Protein AF-A0A9N9GU08-F1 (afdb_monomer)

Sequence (146 aa):
MCSNSYRIAKLVQQEVKVKKIYRVLEYDRESNPWIENFIHLSMELEKQSKDPREKVYHKLMREIFNTKTFYEVSKQDGLTSQADYYKNKIEDCIFEFLSHMGGDKKEWLTRRVVRTLRQVITSQKVLDLLDIAENKGLESPGQLII

Radius of gyration: 17.11 Å; Cα contacts (8 Å, |Δi|>4): 99; chains: 1; bounding box: 51×41×38 Å

pLDDT: mean 73.29, std 13.34, range [33.62, 90.44]

Structure (mmCIF, N/CA/C/O backbone):
data_AF-A0A9N9GU08-F1
#
_entry.id   AF-A0A9N9GU08-F1
#
loop_
_atom_site.group_PDB
_atom_site.id
_atom_site.type_symbol
_atom_site.label_atom_id
_atom_site.label_alt_id
_atom_site.label_comp_id
_atom_site.label_asym_id
_atom_site.label_entity_id
_atom_site.label_seq_id
_atom_site.pdbx_PDB_ins_code
_atom_site.Cartn_x
_atom_site.Cartn_y
_atom_site.Cartn_z
_atom_site.occupancy
_atom_site.B_iso_or_equiv
_atom_site.auth_seq_id
_atom_site.auth_comp_id
_atom_site.auth_asym_id
_atom_site.auth_atom_id
_atom_site.pdbx_PDB_model_num
ATOM 1 N N . MET A 1 1 ? 19.358 -8.012 4.896 1.00 41.50 1 MET A N 1
ATOM 2 C CA . MET A 1 1 ? 19.031 -8.658 3.592 1.00 41.50 1 MET A CA 1
ATOM 3 C C . MET A 1 1 ? 17.654 -8.141 3.255 1.00 41.50 1 MET A C 1
ATOM 5 O O . MET A 1 1 ? 16.867 -8.071 4.189 1.00 41.50 1 MET A O 1
ATOM 9 N N . CYS A 1 2 ? 17.357 -7.722 2.017 1.00 44.94 2 CYS A N 1
ATOM 10 C CA . CYS A 1 2 ? 16.044 -7.148 1.694 1.00 44.94 2 CYS A CA 1
ATOM 11 C C . CYS A 1 2 ? 14.898 -8.006 2.263 1.00 44.94 2 CYS A C 1
ATOM 13 O O . CYS A 1 2 ? 14.939 -9.235 2.219 1.00 44.94 2 CYS A O 1
ATOM 15 N N . SER A 1 3 ? 13.844 -7.378 2.783 1.00 49.47 3 SER A N 1
ATOM 16 C CA . SER A 1 3 ? 12.712 -8.093 3.401 1.00 49.47 3 SER A CA 1
ATOM 17 C C . SER A 1 3 ? 12.101 -9.180 2.498 1.00 49.47 3 SER A C 1
ATOM 19 O O . SER A 1 3 ? 11.695 -10.243 2.974 1.00 49.47 3 SER A O 1
ATOM 21 N N . ASN A 1 4 ? 12.116 -8.973 1.177 1.00 51.50 4 ASN A N 1
ATOM 22 C CA . ASN A 1 4 ? 11.668 -9.973 0.209 1.00 51.50 4 ASN A CA 1
ATOM 23 C C . ASN A 1 4 ? 12.627 -11.165 0.078 1.00 51.50 4 ASN A C 1
ATOM 25 O O . ASN A 1 4 ? 12.156 -12.296 -0.021 1.00 51.50 4 ASN A O 1
ATOM 29 N N . SER A 1 5 ? 13.946 -10.959 0.144 1.00 55.38 5 SER A N 1
ATOM 30 C CA . SER A 1 5 ? 14.908 -12.065 0.164 1.00 55.38 5 SER A CA 1
ATOM 31 C C . SER A 1 5 ? 14.850 -12.848 1.477 1.00 55.38 5 SER A C 1
ATOM 33 O O . SER A 1 5 ? 14.968 -14.068 1.437 1.00 55.38 5 SER A O 1
ATOM 35 N N . TYR A 1 6 ? 14.536 -12.211 2.614 1.00 56.41 6 TYR A N 1
ATOM 36 C CA . TYR A 1 6 ? 14.254 -12.930 3.868 1.00 56.41 6 TYR A CA 1
ATOM 37 C C . TYR A 1 6 ? 12.987 -13.796 3.775 1.00 56.41 6 TYR A C 1
ATOM 39 O O . TYR A 1 6 ? 12.989 -14.948 4.203 1.00 56.41 6 TYR A O 1
ATOM 47 N N . ARG A 1 7 ? 11.902 -13.282 3.178 1.00 61.44 7 ARG A N 1
ATOM 48 C CA . ARG A 1 7 ? 10.660 -14.057 2.990 1.00 61.44 7 ARG A CA 1
ATOM 49 C C . ARG A 1 7 ? 10.852 -15.228 2.031 1.00 61.44 7 ARG A C 1
ATOM 51 O O . ARG A 1 7 ? 10.359 -16.311 2.321 1.00 61.44 7 ARG A O 1
ATOM 58 N N . ILE A 1 8 ? 11.579 -15.033 0.932 1.00 68.44 8 ILE A N 1
ATOM 59 C CA . ILE A 1 8 ? 11.910 -16.121 0.003 1.00 68.44 8 ILE A CA 1
ATOM 60 C C . ILE A 1 8 ? 12.815 -17.144 0.691 1.00 68.44 8 ILE A C 1
ATOM 62 O O . ILE A 1 8 ? 12.512 -18.328 0.633 1.00 68.44 8 ILE A O 1
ATOM 66 N N . ALA A 1 9 ? 13.851 -16.707 1.412 1.00 66.31 9 ALA A N 1
ATOM 67 C CA . ALA A 1 9 ? 14.715 -17.608 2.174 1.00 66.31 9 ALA A CA 1
ATOM 68 C C . ALA A 1 9 ? 13.921 -18.426 3.205 1.00 66.31 9 ALA A C 1
ATOM 70 O O . ALA A 1 9 ? 14.113 -19.633 3.307 1.00 66.31 9 ALA A O 1
ATOM 71 N N . LYS A 1 10 ? 12.967 -17.801 3.907 1.00 69.94 10 LYS A N 1
ATOM 72 C CA . LYS A 1 10 ? 12.083 -18.484 4.859 1.00 69.94 10 LYS A CA 1
ATOM 73 C C . LYS A 1 10 ? 11.140 -19.483 4.179 1.00 69.94 10 LYS A C 1
ATOM 75 O O . LYS A 1 10 ? 10.951 -20.574 4.698 1.00 69.94 10 LYS A O 1
ATOM 80 N N . LEU A 1 11 ? 10.566 -19.139 3.025 1.00 72.81 11 LEU A N 1
ATOM 81 C CA . LEU A 1 11 ? 9.712 -20.050 2.248 1.00 72.81 11 LEU A CA 1
ATOM 82 C C . LEU A 1 11 ? 10.508 -21.244 1.702 1.00 72.81 11 LEU A C 1
ATOM 84 O O . LEU A 1 11 ? 10.025 -22.371 1.746 1.00 72.81 11 LEU A O 1
ATOM 88 N N . VAL A 1 12 ? 11.744 -21.010 1.255 1.00 71.12 12 VAL A N 1
ATOM 89 C CA . VAL A 1 12 ? 12.673 -22.065 0.822 1.00 71.12 12 VAL A CA 1
ATOM 90 C C . VAL A 1 12 ? 13.067 -22.967 1.998 1.00 71.12 12 VAL A C 1
ATOM 92 O O . VAL A 1 12 ? 13.058 -24.183 1.847 1.00 71.12 12 VAL A O 1
ATOM 95 N N . GLN A 1 13 ? 13.333 -22.404 3.183 1.00 75.44 13 GLN A N 1
ATOM 96 C CA . GLN A 1 13 ? 13.574 -23.175 4.415 1.00 75.44 13 GLN A CA 1
ATOM 97 C C . GLN A 1 13 ? 12.360 -24.002 4.863 1.00 75.44 13 GLN A C 1
ATOM 99 O O . GLN A 1 13 ? 12.527 -25.008 5.541 1.00 75.44 13 GLN A O 1
ATOM 104 N N . GLN A 1 14 ? 11.147 -23.588 4.493 1.00 78.69 14 GLN A N 1
ATOM 105 C CA . GLN A 1 14 ? 9.898 -24.312 4.752 1.00 78.69 14 GLN A CA 1
ATOM 106 C C . GLN A 1 14 ? 9.553 -25.327 3.645 1.00 78.69 14 GLN A C 1
ATOM 108 O O . GLN A 1 14 ? 8.410 -25.768 3.567 1.00 78.69 14 GLN A O 1
ATOM 113 N N . GLU A 1 15 ? 10.506 -25.654 2.764 1.00 76.56 15 GLU A N 1
ATOM 114 C CA . GLU A 1 15 ? 10.341 -26.570 1.622 1.00 76.56 15 GLU A CA 1
ATOM 115 C C . GLU A 1 15 ? 9.217 -26.177 0.643 1.00 76.56 15 GLU A C 1
ATOM 117 O O . GLU A 1 15 ? 8.753 -26.979 -0.174 1.00 76.56 15 GLU A O 1
ATOM 122 N N . VAL A 1 16 ? 8.783 -24.913 0.664 1.00 76.62 16 VAL A N 1
ATOM 123 C CA . VAL A 1 16 ? 7.773 -24.421 -0.273 1.00 76.62 16 VAL A CA 1
ATOM 124 C C . VAL A 1 16 ? 8.392 -24.365 -1.669 1.00 76.62 16 VAL A C 1
ATOM 126 O O . VAL A 1 16 ? 9.333 -23.610 -1.921 1.00 76.62 16 VAL A O 1
ATOM 129 N N . LYS A 1 17 ? 7.835 -25.131 -2.618 1.00 72.38 17 LYS A N 1
ATOM 130 C CA . LYS A 1 17 ? 8.235 -25.075 -4.034 1.00 72.38 17 LYS A CA 1
ATOM 131 C C . LYS A 1 17 ? 7.870 -23.721 -4.647 1.00 72.38 17 LYS A C 1
ATOM 133 O O . LYS A 1 17 ? 6.753 -23.506 -5.120 1.00 72.38 17 LYS A O 1
ATOM 138 N N . VAL A 1 18 ? 8.840 -22.814 -4.687 1.00 66.25 18 VAL A N 1
ATOM 139 C CA . VAL A 1 18 ? 8.722 -21.532 -5.388 1.00 66.25 18 VAL A CA 1
ATOM 140 C C . VAL A 1 18 ? 8.819 -21.778 -6.898 1.00 66.25 18 VAL A C 1
ATOM 142 O O . VAL A 1 18 ? 9.883 -22.110 -7.410 1.00 66.25 18 VAL A O 1
ATOM 145 N N . LYS A 1 19 ? 7.703 -21.631 -7.628 1.00 63.78 19 LYS A N 1
ATOM 146 C CA . LYS A 1 19 ? 7.651 -21.888 -9.084 1.00 63.78 19 LYS A CA 1
ATOM 147 C C . LYS A 1 19 ? 8.362 -20.830 -9.933 1.00 63.78 19 LYS A C 1
ATOM 149 O O . LYS A 1 19 ? 8.932 -21.179 -10.961 1.00 63.78 19 LYS A O 1
ATOM 154 N N . LYS A 1 20 ? 8.284 -19.546 -9.566 1.00 58.19 20 LYS A N 1
ATOM 155 C CA . LYS A 1 20 ? 8.897 -18.455 -10.339 1.00 58.19 20 LYS A CA 1
ATOM 156 C C . LYS A 1 20 ? 9.084 -17.205 -9.484 1.00 58.19 20 LYS A C 1
ATOM 158 O O . LYS A 1 20 ? 8.136 -16.739 -8.858 1.00 58.19 20 LYS A O 1
ATOM 163 N N . ILE A 1 21 ? 10.297 -16.658 -9.490 1.00 64.06 21 ILE A N 1
ATOM 164 C CA . ILE A 1 21 ? 10.617 -15.345 -8.920 1.00 64.06 21 ILE A CA 1
ATOM 165 C C . ILE A 1 21 ? 10.796 -14.397 -10.104 1.00 64.06 21 ILE A C 1
ATOM 167 O O . ILE A 1 21 ? 11.658 -14.625 -10.945 1.00 64.06 21 ILE A O 1
ATOM 171 N N . TYR A 1 22 ? 9.951 -13.372 -10.203 1.00 57.88 22 TYR A N 1
ATOM 172 C CA . TYR A 1 22 ? 9.949 -12.471 -11.361 1.00 57.88 22 TYR A CA 1
ATOM 173 C C . TYR A 1 22 ? 11.028 -11.389 -11.273 1.00 57.88 22 TYR A C 1
ATOM 175 O O . TYR A 1 22 ? 11.636 -11.059 -12.285 1.00 57.88 22 TYR A O 1
ATOM 183 N N . ARG A 1 23 ? 11.278 -10.837 -10.078 1.00 64.12 23 ARG A N 1
ATOM 184 C CA . ARG A 1 23 ? 12.344 -9.856 -9.843 1.00 64.12 23 ARG A CA 1
ATOM 185 C C . ARG A 1 23 ? 12.638 -9.754 -8.349 1.00 64.12 23 ARG A C 1
ATOM 187 O O . ARG A 1 23 ? 11.708 -9.658 -7.548 1.00 64.12 23 ARG A O 1
ATOM 194 N N . VAL A 1 24 ? 13.915 -9.764 -7.980 1.00 64.69 24 VAL A N 1
ATOM 195 C CA . VAL A 1 24 ? 14.376 -9.384 -6.639 1.00 64.69 24 VAL A CA 1
ATOM 196 C C . VAL A 1 24 ? 14.962 -7.989 -6.770 1.00 64.69 24 VAL A C 1
ATOM 198 O O . VAL A 1 24 ? 15.837 -7.774 -7.601 1.00 64.69 24 VAL A O 1
ATOM 201 N N . LEU A 1 25 ? 14.446 -7.038 -5.995 1.00 63.59 25 LEU A N 1
ATOM 202 C CA . LEU A 1 25 ? 15.106 -5.748 -5.853 1.00 63.59 25 LEU A CA 1
ATOM 203 C C . LEU A 1 25 ? 16.146 -5.857 -4.753 1.00 63.59 25 LEU A C 1
ATOM 205 O O . LEU A 1 25 ? 15.819 -6.145 -3.596 1.00 63.59 25 LEU A O 1
ATOM 209 N N . GLU A 1 26 ? 17.386 -5.604 -5.131 1.00 63.91 26 GLU A N 1
ATOM 210 C CA . GLU A 1 26 ? 18.445 -5.301 -4.191 1.00 63.91 26 GLU A CA 1
ATOM 211 C C . GLU A 1 26 ? 18.568 -3.787 -4.119 1.00 63.91 26 GLU A C 1
ATOM 213 O O . GLU A 1 26 ? 18.718 -3.109 -5.133 1.00 63.91 26 GLU A O 1
ATOM 218 N N . TYR A 1 27 ? 18.416 -3.257 -2.912 1.00 64.31 27 TYR A N 1
ATOM 219 C CA . TYR A 1 27 ? 18.809 -1.895 -2.609 1.00 64.31 27 TYR A CA 1
ATOM 220 C C . TYR A 1 27 ? 20.168 -1.963 -1.928 1.00 64.31 27 TYR A C 1
ATOM 222 O O . TYR A 1 27 ? 20.416 -2.850 -1.101 1.00 64.31 27 TYR A O 1
ATOM 230 N N . ASP A 1 28 ? 21.044 -1.029 -2.273 1.00 67.62 28 ASP A N 1
ATOM 231 C CA . ASP A 1 28 ? 22.297 -0.877 -1.556 1.00 67.62 28 ASP A CA 1
ATOM 232 C C . ASP A 1 28 ? 21.993 -0.436 -0.118 1.00 67.62 28 ASP A C 1
ATOM 234 O O . ASP A 1 28 ? 21.353 0.589 0.129 1.00 67.62 28 ASP A O 1
ATOM 238 N N . ARG A 1 29 ? 22.408 -1.264 0.840 1.00 64.69 29 ARG A N 1
ATOM 239 C CA . ARG A 1 29 ? 22.147 -1.038 2.263 1.00 64.69 29 ARG A CA 1
ATOM 240 C C . ARG A 1 29 ? 23.021 0.054 2.846 1.00 64.69 29 ARG A C 1
ATOM 242 O O . ARG A 1 29 ? 22.614 0.653 3.835 1.00 64.69 29 ARG A O 1
ATOM 249 N N . GLU A 1 30 ? 24.191 0.286 2.263 1.00 66.94 30 GLU A N 1
ATOM 250 C CA . GLU A 1 30 ? 25.110 1.314 2.740 1.00 66.94 30 GLU A CA 1
ATOM 251 C C . GLU A 1 30 ? 24.575 2.699 2.376 1.00 66.94 30 GLU A C 1
ATOM 253 O O . GLU A 1 30 ? 24.533 3.586 3.227 1.00 66.94 30 GLU A O 1
ATOM 258 N N . SER A 1 31 ? 24.051 2.860 1.157 1.00 66.62 31 SER A N 1
ATOM 259 C CA . SER A 1 31 ? 23.408 4.111 0.738 1.00 66.62 31 SER A CA 1
ATOM 260 C C . SER A 1 31 ? 21.954 4.260 1.196 1.00 66.62 31 SER A C 1
ATOM 262 O O . SER A 1 31 ? 21.475 5.387 1.325 1.00 66.62 31 SER A O 1
ATOM 264 N N . ASN A 1 32 ? 21.232 3.166 1.476 1.00 66.44 32 ASN A N 1
ATOM 265 C CA . ASN A 1 32 ? 19.813 3.211 1.858 1.00 66.44 32 ASN A CA 1
ATOM 266 C C . ASN A 1 32 ? 19.471 2.422 3.142 1.00 66.44 32 ASN A C 1
ATOM 268 O O . ASN A 1 32 ? 18.518 1.633 3.150 1.00 66.44 32 ASN A O 1
ATOM 272 N N . PRO A 1 33 ? 20.168 2.658 4.272 1.00 70.56 33 PRO A N 1
ATOM 273 C CA . PRO A 1 33 ? 19.920 1.935 5.526 1.00 70.56 33 PRO A CA 1
ATOM 274 C C . PRO A 1 33 ? 18.512 2.196 6.086 1.00 70.56 33 PRO A C 1
ATOM 276 O O . PRO A 1 33 ? 17.925 1.363 6.779 1.00 70.56 33 PRO A O 1
ATOM 279 N N . TRP A 1 34 ? 17.924 3.344 5.741 1.00 74.44 34 TRP A N 1
ATOM 280 C CA . TRP A 1 34 ? 16.579 3.730 6.153 1.00 74.44 34 TRP A CA 1
ATOM 281 C C . TRP A 1 34 ? 15.486 2.798 5.602 1.00 74.44 34 TRP A C 1
ATOM 283 O O . TRP A 1 34 ? 14.448 2.656 6.244 1.00 74.44 34 TRP A O 1
ATOM 293 N N . ILE A 1 35 ? 15.715 2.129 4.462 1.00 71.88 35 ILE A N 1
ATOM 294 C CA . ILE A 1 35 ? 14.755 1.190 3.858 1.00 71.88 35 ILE A CA 1
ATOM 295 C C . ILE A 1 35 ? 14.594 -0.047 4.744 1.00 71.88 35 ILE A C 1
ATOM 297 O O . ILE A 1 35 ? 13.475 -0.457 5.053 1.00 71.88 35 ILE A O 1
ATOM 301 N N . GLU A 1 36 ? 15.709 -0.632 5.189 1.00 74.25 36 GLU A N 1
ATOM 302 C CA . GLU A 1 36 ? 15.686 -1.802 6.075 1.00 74.25 36 GLU A CA 1
ATOM 303 C C . GLU A 1 36 ? 15.076 -1.436 7.435 1.00 74.25 36 GLU A C 1
ATOM 305 O O . GLU A 1 36 ? 14.216 -2.166 7.932 1.00 74.25 36 GLU A O 1
ATOM 310 N N . ASN A 1 37 ? 15.408 -0.251 7.962 1.00 78.56 37 ASN A N 1
ATOM 311 C CA . ASN A 1 37 ? 14.803 0.284 9.184 1.00 78.56 37 ASN A CA 1
ATOM 312 C C . ASN A 1 37 ? 13.290 0.487 9.045 1.00 78.56 37 ASN A C 1
ATOM 314 O O . ASN A 1 37 ? 12.540 0.090 9.934 1.00 78.56 37 ASN A O 1
ATOM 318 N N . PHE A 1 38 ? 12.820 1.055 7.931 1.00 77.62 38 PHE A N 1
ATOM 319 C CA . PHE A 1 38 ? 11.394 1.260 7.682 1.00 77.62 38 PHE A CA 1
ATOM 320 C C . PHE A 1 38 ? 10.635 -0.067 7.617 1.00 77.62 38 PHE A C 1
ATOM 322 O O . PHE A 1 38 ? 9.574 -0.205 8.233 1.00 77.62 38 PHE A O 1
ATOM 329 N N . ILE A 1 39 ? 11.173 -1.061 6.902 1.00 76.06 39 ILE A N 1
ATOM 330 C CA . ILE A 1 39 ? 10.517 -2.365 6.783 1.00 76.06 39 ILE A CA 1
ATOM 331 C C . ILE A 1 39 ? 10.496 -3.086 8.133 1.00 76.06 39 ILE A C 1
ATOM 333 O O . ILE A 1 39 ? 9.454 -3.624 8.514 1.00 76.06 39 ILE A O 1
ATOM 337 N N . HIS A 1 40 ? 11.613 -3.079 8.864 1.00 80.56 40 HIS A N 1
ATOM 338 C CA . HIS A 1 40 ? 11.692 -3.689 10.188 1.00 80.56 40 HIS A CA 1
ATOM 339 C C . HIS A 1 40 ? 10.716 -3.026 11.164 1.00 80.56 40 HIS A C 1
ATOM 341 O O . HIS A 1 40 ? 9.896 -3.715 11.768 1.00 80.56 40 HIS A O 1
ATOM 347 N N . LEU A 1 41 ? 10.724 -1.692 11.239 1.00 81.31 41 LEU A N 1
ATOM 348 C CA . LEU A 1 41 ? 9.813 -0.928 12.088 1.00 81.31 41 LEU A CA 1
ATOM 349 C C . LEU A 1 41 ? 8.350 -1.207 11.730 1.00 81.31 41 LEU A C 1
ATOM 351 O O . LEU A 1 41 ? 7.552 -1.486 12.614 1.00 81.31 41 LEU A O 1
ATOM 355 N N . SER A 1 42 ? 8.000 -1.216 10.441 1.00 77.88 42 SER A N 1
ATOM 356 C CA . SER A 1 42 ? 6.630 -1.511 9.994 1.00 77.88 42 SER A CA 1
ATOM 357 C C . SER A 1 42 ? 6.193 -2.937 10.349 1.00 77.88 42 SER A C 1
ATOM 359 O O . SER A 1 42 ? 5.031 -3.169 10.671 1.00 77.88 42 SER A O 1
ATOM 361 N N . MET A 1 43 ? 7.106 -3.915 10.300 1.00 82.56 43 MET A N 1
ATOM 362 C CA . MET A 1 43 ? 6.825 -5.288 10.735 1.00 82.56 43 MET A CA 1
ATOM 363 C C . MET A 1 43 ? 6.624 -5.388 12.249 1.00 82.56 43 MET A C 1
ATOM 365 O O . MET A 1 43 ? 5.733 -6.110 12.690 1.00 82.56 43 MET A O 1
ATOM 369 N N . GLU A 1 44 ? 7.437 -4.690 13.038 1.00 86.44 44 GLU A N 1
ATOM 370 C CA . GLU A 1 44 ? 7.299 -4.682 14.495 1.00 86.44 44 GLU A CA 1
ATOM 371 C C . GLU A 1 44 ? 6.026 -3.958 14.934 1.00 86.44 44 GLU A C 1
ATOM 373 O O . GLU A 1 44 ? 5.275 -4.499 15.742 1.00 86.44 44 GLU A O 1
ATOM 378 N N . LEU A 1 45 ? 5.706 -2.815 14.323 1.00 82.94 45 LEU A N 1
ATOM 379 C CA . LEU A 1 45 ? 4.450 -2.103 14.555 1.00 82.94 45 LEU A CA 1
ATOM 380 C C . LEU A 1 45 ? 3.227 -2.962 14.193 1.00 82.94 45 LEU A C 1
ATOM 382 O O . LEU A 1 45 ? 2.274 -3.025 14.966 1.00 82.94 45 LEU A O 1
ATOM 386 N N . GLU A 1 46 ? 3.263 -3.701 13.076 1.00 86.56 46 GLU A N 1
ATOM 387 C CA . GLU A 1 46 ? 2.193 -4.650 12.732 1.00 86.56 46 GLU A CA 1
ATOM 388 C C . GLU A 1 46 ? 2.033 -5.756 13.791 1.00 86.56 46 GLU A C 1
ATOM 390 O O . GLU A 1 46 ? 0.912 -6.117 14.150 1.00 86.56 46 GLU A O 1
ATOM 395 N N . LYS A 1 47 ? 3.137 -6.329 14.284 1.00 87.06 47 LYS A N 1
ATOM 396 C CA . LYS A 1 47 ? 3.088 -7.409 15.285 1.00 87.06 47 LYS A CA 1
ATOM 397 C C . LYS A 1 47 ? 2.602 -6.923 16.645 1.00 87.06 47 LYS A C 1
ATOM 399 O O . LYS A 1 47 ? 1.874 -7.652 17.315 1.00 87.06 47 LYS A O 1
ATOM 404 N N . GLN A 1 48 ? 3.062 -5.747 17.064 1.00 88.75 48 GLN A N 1
ATOM 405 C CA . GLN A 1 48 ? 2.792 -5.185 18.386 1.00 88.75 48 GLN A CA 1
ATOM 406 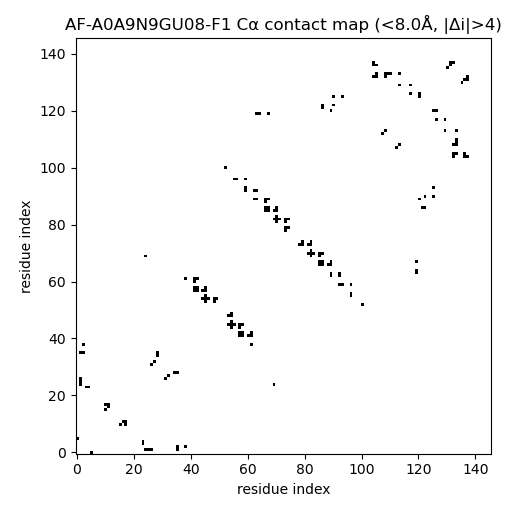C C . GLN A 1 48 ? 1.416 -4.529 18.466 1.00 88.75 48 GLN A C 1
ATOM 408 O O . GLN A 1 48 ? 0.885 -4.370 19.568 1.00 88.75 48 GLN A O 1
ATOM 413 N N . SER A 1 49 ? 0.826 -4.164 17.326 1.00 86.31 49 SER A N 1
ATOM 414 C CA . SER A 1 49 ? -0.484 -3.544 17.337 1.00 86.31 49 SER A CA 1
ATOM 415 C C . SER A 1 49 ? -1.569 -4.517 17.801 1.00 86.31 49 SER A C 1
ATOM 417 O O . SER A 1 49 ? -1.751 -5.618 17.2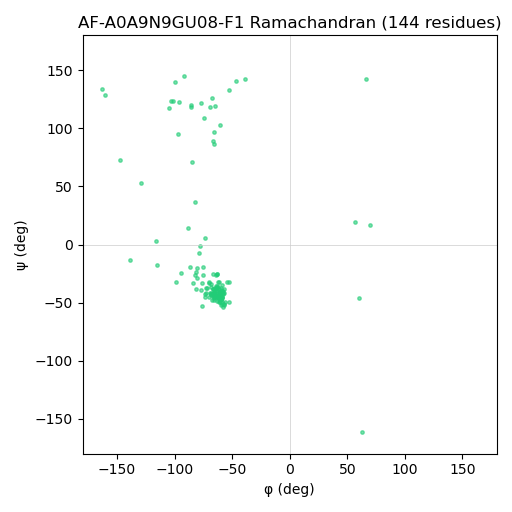70 1.00 86.31 49 SER A O 1
ATOM 419 N N . LYS A 1 50 ? -2.307 -4.067 18.818 1.00 88.62 50 LYS A N 1
ATOM 420 C CA . LYS A 1 50 ? -3.488 -4.743 19.360 1.00 88.62 50 LYS A CA 1
ATOM 421 C C . LYS A 1 50 ? -4.759 -4.364 18.606 1.00 88.62 50 LYS A C 1
ATOM 423 O O . LYS A 1 50 ? -5.741 -5.093 18.704 1.00 88.62 50 LYS A O 1
ATOM 428 N N . ASP A 1 51 ? -4.741 -3.248 17.876 1.00 83.50 51 ASP A N 1
ATOM 429 C CA . ASP A 1 51 ? -5.865 -2.805 17.061 1.00 83.50 51 ASP A CA 1
ATOM 430 C C . ASP A 1 51 ? -5.787 -3.478 15.677 1.00 83.50 51 ASP A C 1
ATOM 432 O O . ASP A 1 51 ? -4.831 -3.253 14.925 1.00 83.50 51 ASP A O 1
ATOM 436 N N . PRO A 1 52 ? -6.787 -4.294 15.293 1.00 81.62 52 PRO A N 1
ATOM 437 C CA . PRO A 1 52 ? -6.836 -4.907 13.970 1.00 81.62 52 PRO A CA 1
ATOM 438 C C . PRO A 1 52 ? -6.739 -3.898 12.815 1.00 81.62 52 PRO A C 1
ATOM 440 O O . PRO A 1 52 ? -6.158 -4.222 11.779 1.00 81.62 52 PRO A O 1
ATOM 443 N N . ARG A 1 53 ? -7.266 -2.679 12.982 1.00 78.88 53 ARG A N 1
ATOM 444 C CA . ARG A 1 53 ? -7.242 -1.614 11.965 1.00 78.88 53 ARG A CA 1
ATOM 445 C C . ARG A 1 53 ? -5.830 -1.074 11.775 1.00 78.88 53 ARG A C 1
ATOM 447 O O . ARG A 1 53 ? -5.354 -0.955 1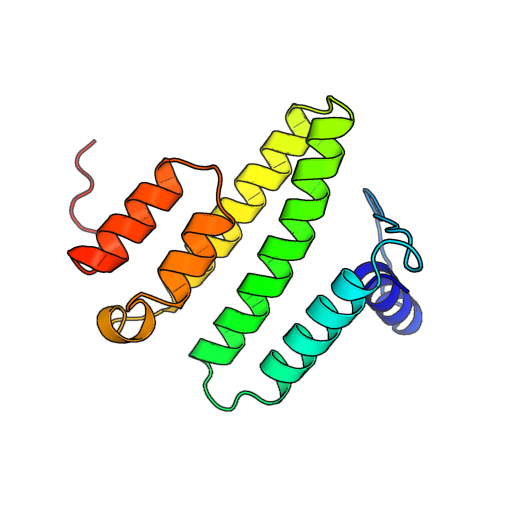0.647 1.00 78.88 53 ARG A O 1
ATOM 454 N N . GLU A 1 54 ? -5.124 -0.821 12.871 1.00 81.25 54 GLU A N 1
ATOM 455 C CA . GLU A 1 54 ? -3.739 -0.352 12.836 1.00 81.25 54 GLU A CA 1
ATOM 456 C C . GLU A 1 54 ? -2.805 -1.427 12.267 1.00 81.25 54 GLU A C 1
ATOM 458 O O . GLU A 1 54 ? -1.918 -1.138 11.465 1.00 81.25 54 GLU A O 1
ATOM 463 N N . LYS A 1 55 ? -3.052 -2.696 12.607 1.00 85.88 55 LYS A N 1
ATOM 464 C CA . LYS A 1 55 ? -2.335 -3.836 12.034 1.00 85.88 55 LYS A CA 1
ATOM 465 C C . LYS A 1 55 ? -2.495 -3.909 10.514 1.00 85.88 55 LYS A C 1
ATOM 467 O O . LYS A 1 55 ? -1.511 -4.057 9.787 1.00 85.88 55 LYS A O 1
ATOM 472 N N . VAL A 1 56 ? -3.727 -3.767 10.027 1.00 83.38 56 VAL A N 1
ATOM 473 C CA . VAL A 1 56 ? -4.040 -3.724 8.591 1.00 83.38 56 VAL A CA 1
ATOM 474 C C . VAL A 1 56 ? -3.401 -2.498 7.920 1.00 83.38 56 VAL A C 1
ATOM 476 O O . VAL A 1 56 ? -2.876 -2.620 6.814 1.00 83.38 56 VAL A O 1
ATOM 479 N N . TYR A 1 57 ? -3.327 -1.355 8.608 1.00 84.00 57 TYR A N 1
ATOM 480 C CA . TYR A 1 57 ? -2.617 -0.164 8.130 1.00 84.00 57 TYR A CA 1
ATOM 481 C C . TYR A 1 57 ? -1.097 -0.369 8.017 1.00 84.00 57 TYR A C 1
ATOM 483 O O . TYR A 1 57 ? -0.516 -0.072 6.973 1.00 84.00 57 TYR A O 1
ATOM 491 N N . HIS A 1 58 ? -0.434 -0.921 9.038 1.00 84.12 58 HIS A N 1
ATOM 492 C CA . HIS A 1 58 ? 1.013 -1.190 8.992 1.00 84.12 58 HIS A CA 1
ATOM 493 C C . HIS A 1 58 ? 1.366 -2.202 7.897 1.00 84.12 58 HIS A C 1
ATOM 495 O O . HIS A 1 58 ? 2.360 -2.03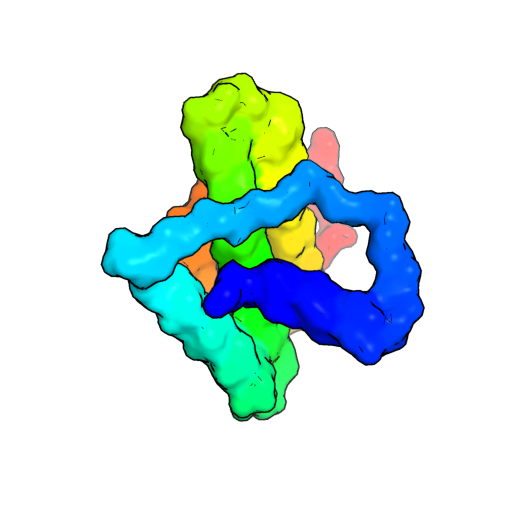7 7.180 1.00 84.12 58 HIS A O 1
ATOM 501 N N . LYS A 1 59 ? 0.505 -3.210 7.700 1.00 86.12 59 LYS A N 1
ATOM 502 C CA . LYS A 1 59 ? 0.608 -4.141 6.571 1.00 86.12 59 LYS A CA 1
ATOM 503 C C . LYS A 1 59 ? 0.495 -3.405 5.230 1.00 86.12 59 LYS A C 1
ATOM 505 O O . LYS A 1 59 ? 1.367 -3.596 4.380 1.00 86.12 59 LYS A O 1
ATOM 510 N N . LEU A 1 60 ? -0.521 -2.551 5.060 1.00 86.88 60 LEU A N 1
ATOM 511 C CA . LEU A 1 60 ? -0.724 -1.753 3.847 1.00 86.88 60 LEU A CA 1
ATOM 512 C C . LEU A 1 60 ? 0.498 -0.887 3.536 1.00 86.88 60 LEU A C 1
ATOM 514 O O . LEU A 1 60 ? 1.007 -0.922 2.418 1.00 86.88 60 LEU A O 1
ATOM 518 N N . MET A 1 61 ? 0.989 -0.126 4.515 1.00 84.56 61 MET A N 1
ATOM 519 C CA . MET A 1 61 ? 2.114 0.789 4.319 1.00 84.56 61 MET A CA 1
ATOM 520 C C . MET A 1 61 ? 3.361 0.057 3.830 1.00 84.56 61 MET A C 1
ATOM 522 O O . MET A 1 61 ? 4.034 0.535 2.916 1.00 84.56 61 MET A O 1
ATOM 526 N N . ARG A 1 62 ? 3.639 -1.136 4.366 1.00 85.38 62 ARG A N 1
ATOM 527 C CA . ARG A 1 62 ? 4.740 -1.977 3.888 1.00 85.38 62 ARG A CA 1
ATOM 528 C C . ARG A 1 62 ? 4.507 -2.486 2.462 1.00 85.38 62 ARG A C 1
ATOM 530 O O . ARG A 1 62 ? 5.447 -2.510 1.669 1.00 85.38 62 ARG A O 1
ATOM 537 N N . GLU A 1 63 ? 3.294 -2.927 2.132 1.00 86.75 63 GLU A N 1
ATOM 538 C CA . GLU A 1 63 ? 2.967 -3.430 0.790 1.00 86.75 63 GLU A CA 1
ATOM 539 C C . GLU A 1 63 ? 3.050 -2.333 -0.274 1.00 86.75 63 GLU A C 1
ATOM 541 O O . GLU A 1 63 ? 3.698 -2.539 -1.305 1.00 86.75 63 GLU A O 1
ATOM 546 N N . ILE A 1 64 ? 2.485 -1.154 0.002 1.00 86.62 64 ILE A N 1
ATOM 547 C CA . ILE A 1 64 ? 2.587 0.014 -0.877 1.00 86.62 64 ILE A CA 1
ATOM 548 C C . ILE A 1 64 ? 4.048 0.426 -1.028 1.00 86.62 64 ILE A C 1
ATOM 550 O O . ILE A 1 64 ? 4.496 0.632 -2.151 1.00 86.62 64 ILE A O 1
ATOM 554 N N . PHE A 1 65 ? 4.798 0.529 0.073 1.00 83.94 65 PHE A N 1
ATOM 555 C CA . PHE A 1 65 ? 6.200 0.936 0.029 1.00 83.94 65 PHE A CA 1
ATOM 556 C C . PHE A 1 65 ? 7.027 0.009 -0.867 1.00 83.94 65 PHE A C 1
ATOM 558 O O . PHE A 1 65 ? 7.666 0.478 -1.807 1.00 83.94 65 PHE A O 1
ATOM 565 N N . ASN A 1 66 ? 6.938 -1.306 -0.643 1.00 81.44 66 ASN A N 1
ATOM 566 C CA . ASN A 1 66 ? 7.648 -2.289 -1.458 1.00 81.44 66 ASN A CA 1
ATOM 567 C C . ASN A 1 66 ? 7.251 -2.174 -2.932 1.00 81.44 66 ASN A C 1
ATOM 569 O O . ASN A 1 66 ? 8.115 -2.107 -3.802 1.00 81.44 66 ASN A O 1
ATOM 573 N N . THR A 1 67 ? 5.948 -2.133 -3.215 1.00 85.81 67 THR A N 1
ATOM 574 C CA . THR A 1 67 ? 5.426 -2.072 -4.587 1.00 85.81 67 THR A CA 1
ATOM 575 C C . THR A 1 67 ? 5.828 -0.773 -5.286 1.00 85.81 67 THR A C 1
ATOM 577 O O . THR A 1 67 ? 6.194 -0.800 -6.459 1.00 85.81 67 THR A O 1
ATOM 580 N N . LYS A 1 68 ? 5.857 0.351 -4.560 1.00 85.38 68 LYS A N 1
ATOM 581 C CA . LYS A 1 68 ? 6.335 1.639 -5.066 1.00 85.38 68 LYS A CA 1
ATOM 582 C C . LYS A 1 68 ? 7.808 1.586 -5.445 1.00 85.38 68 LYS A C 1
ATOM 584 O O . LYS A 1 68 ? 8.160 2.115 -6.492 1.00 85.38 68 LYS A O 1
ATOM 589 N N . THR A 1 69 ? 8.657 0.907 -4.673 1.00 82.75 69 THR A N 1
ATOM 590 C CA . THR A 1 69 ? 10.059 0.707 -5.070 1.00 82.75 69 THR A CA 1
ATOM 591 C C . THR A 1 69 ? 10.155 -0.008 -6.422 1.00 82.75 69 THR A C 1
ATOM 593 O O . THR A 1 69 ? 10.919 0.417 -7.283 1.00 82.75 69 THR A O 1
ATOM 596 N N . PHE A 1 70 ? 9.337 -1.041 -6.658 1.00 83.81 70 PHE A N 1
ATOM 597 C CA . PHE A 1 70 ? 9.291 -1.713 -7.963 1.00 83.81 70 PHE A CA 1
ATOM 598 C C . PHE A 1 70 ? 8.745 -0.827 -9.082 1.00 83.81 70 PHE A C 1
ATOM 600 O O . PHE A 1 70 ? 9.266 -0.883 -10.197 1.00 83.81 70 PHE A O 1
ATOM 607 N N . TYR A 1 71 ? 7.733 -0.009 -8.800 1.00 87.38 71 TYR A N 1
ATOM 608 C CA . TYR A 1 71 ? 7.220 0.982 -9.743 1.00 87.38 71 TYR A CA 1
ATOM 609 C C . TYR A 1 71 ? 8.308 1.983 -10.158 1.00 87.38 71 TYR A C 1
ATOM 611 O O . TYR A 1 71 ? 8.544 2.148 -11.352 1.00 87.38 71 TYR A O 1
ATOM 619 N N . GLU A 1 72 ? 9.003 2.601 -9.197 1.00 85.25 72 GLU A N 1
ATOM 620 C CA . GLU A 1 72 ? 10.026 3.619 -9.476 1.00 85.25 72 GLU A CA 1
ATOM 621 C C . GLU A 1 72 ? 11.208 3.034 -10.254 1.00 85.25 72 GLU A C 1
ATOM 623 O O . GLU A 1 72 ? 11.626 3.621 -11.247 1.00 85.25 72 GLU A O 1
ATOM 628 N N . VAL A 1 73 ? 11.695 1.846 -9.878 1.00 84.94 73 VAL A N 1
ATOM 629 C CA . VAL A 1 73 ? 12.766 1.163 -10.626 1.00 84.94 73 VAL A CA 1
ATOM 630 C C . VAL A 1 73 ? 12.307 0.819 -12.043 1.00 84.94 73 VAL A C 1
ATOM 632 O O . VAL A 1 73 ? 13.011 1.096 -13.005 1.00 84.94 73 VAL A O 1
ATOM 635 N N . SER A 1 74 ? 11.093 0.285 -12.203 1.00 83.25 74 SER A N 1
ATOM 636 C CA . SER A 1 74 ? 10.559 -0.024 -13.538 1.00 83.25 74 SER A CA 1
ATOM 637 C C . SER A 1 74 ? 10.417 1.234 -14.396 1.00 83.25 74 SER A C 1
ATOM 639 O O . SER A 1 74 ? 10.670 1.190 -15.595 1.00 83.25 74 SER A O 1
ATOM 641 N N . LYS A 1 75 ? 10.046 2.366 -13.788 1.00 86.81 75 LYS A N 1
ATOM 642 C CA . LYS A 1 75 ? 9.965 3.662 -14.464 1.00 86.81 75 LYS A CA 1
ATOM 643 C C . LYS A 1 75 ? 11.348 4.193 -14.853 1.00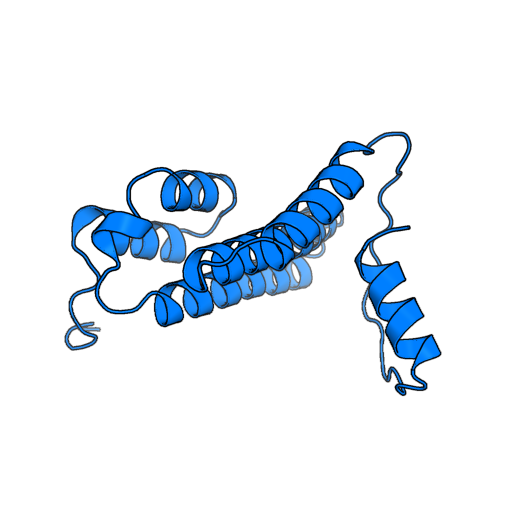 86.81 75 LYS A C 1
ATOM 645 O O . LYS A 1 75 ? 11.497 4.678 -15.971 1.00 86.81 75 LYS A O 1
ATOM 650 N N . GLN A 1 76 ? 12.340 4.089 -13.9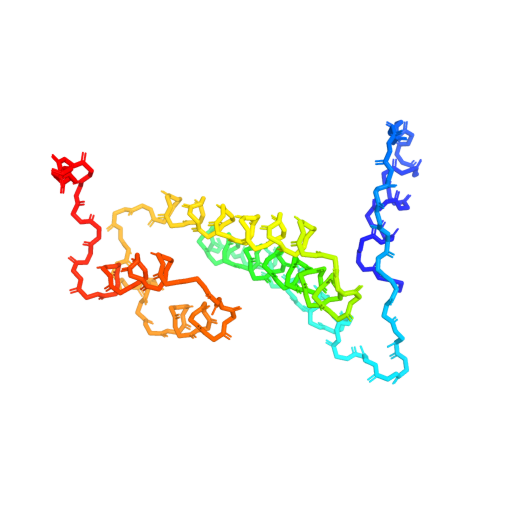66 1.00 86.38 76 GLN A N 1
ATOM 651 C CA . GLN A 1 76 ? 13.733 4.467 -14.239 1.00 86.38 76 GLN A CA 1
ATOM 652 C C . GLN A 1 76 ? 14.336 3.638 -15.379 1.00 86.38 76 GLN A C 1
ATOM 654 O O . GLN A 1 76 ? 15.015 4.189 -16.239 1.00 86.38 76 GLN A O 1
ATOM 659 N N . ASP A 1 77 ? 14.009 2.348 -15.436 1.00 87.06 77 ASP A N 1
ATOM 660 C CA . ASP A 1 77 ? 14.455 1.426 -16.485 1.00 87.06 77 ASP A CA 1
ATOM 661 C C . ASP A 1 77 ? 13.676 1.579 -17.811 1.00 87.06 77 ASP A C 1
ATOM 663 O O . ASP A 1 77 ? 13.928 0.846 -18.767 1.00 87.06 77 ASP A O 1
ATOM 667 N N . GLY A 1 78 ? 12.685 2.479 -17.884 1.00 89.69 78 GLY A N 1
ATOM 668 C CA . GLY A 1 78 ? 11.836 2.657 -19.070 1.00 89.69 78 GLY A CA 1
ATOM 669 C C . GLY A 1 78 ? 10.864 1.499 -19.342 1.00 89.69 78 GLY A C 1
ATOM 670 O O . GLY A 1 78 ? 10.319 1.385 -20.439 1.00 89.69 78 GLY A O 1
ATOM 671 N N . LEU A 1 79 ? 10.615 0.631 -18.359 1.00 89.38 79 LEU A N 1
ATOM 672 C CA . LEU A 1 79 ? 9.744 -0.542 -18.468 1.00 89.38 79 LEU A CA 1
ATOM 673 C C . LEU A 1 79 ? 8.278 -0.164 -18.210 1.00 89.38 79 LEU A C 1
ATOM 675 O O . LEU A 1 79 ? 7.698 -0.528 -17.184 1.00 89.38 79 LEU A O 1
ATOM 679 N N . THR A 1 80 ? 7.662 0.559 -19.148 1.00 90.31 80 THR A N 1
ATOM 680 C CA . THR A 1 80 ? 6.322 1.157 -18.991 1.00 90.31 80 THR A CA 1
ATOM 681 C C . THR A 1 80 ? 5.251 0.154 -18.565 1.00 90.31 80 THR A C 1
ATOM 683 O O . THR A 1 80 ? 4.579 0.379 -17.565 1.00 90.31 80 THR A O 1
ATOM 686 N N . SER A 1 81 ? 5.138 -0.999 -19.234 1.00 90.44 81 SER A N 1
ATOM 687 C CA . SER A 1 81 ? 4.127 -2.009 -18.877 1.00 90.44 81 SER A CA 1
ATOM 688 C C . SER A 1 81 ? 4.321 -2.574 -17.467 1.00 90.44 81 SER A C 1
ATOM 690 O O . SER A 1 81 ? 3.354 -2.912 -16.787 1.00 90.44 81 SER A O 1
ATOM 692 N N . GLN A 1 82 ? 5.571 -2.674 -17.010 1.00 86.88 82 GLN A N 1
ATOM 693 C CA . GLN A 1 82 ? 5.881 -3.158 -15.669 1.00 86.88 82 GLN A CA 1
ATOM 694 C C . GLN A 1 82 ? 5.617 -2.076 -14.612 1.00 86.88 82 GLN A C 1
ATOM 696 O O . GLN A 1 82 ? 5.079 -2.380 -13.547 1.00 86.88 82 GLN A O 1
ATOM 701 N N . ALA A 1 83 ? 5.931 -0.816 -14.915 1.00 87.50 83 ALA A N 1
ATOM 702 C CA . ALA A 1 83 ? 5.555 0.314 -14.076 1.00 87.50 83 ALA A CA 1
ATOM 703 C C . ALA A 1 83 ? 4.025 0.398 -13.928 1.00 87.50 83 ALA A C 1
ATOM 705 O O . ALA A 1 83 ? 3.530 0.459 -12.805 1.00 87.50 83 ALA A O 1
ATOM 706 N N . ASP A 1 84 ? 3.267 0.290 -15.021 1.00 89.81 84 ASP A N 1
ATOM 707 C CA . ASP A 1 84 ? 1.800 0.294 -14.981 1.00 89.81 84 ASP A CA 1
ATOM 708 C C . ASP A 1 84 ? 1.237 -0.879 -14.171 1.00 89.81 84 ASP A C 1
ATOM 710 O O . ASP A 1 84 ? 0.330 -0.694 -13.359 1.00 89.81 84 ASP A O 1
ATOM 714 N N . TYR A 1 85 ? 1.821 -2.074 -14.305 1.00 90.06 85 TYR A N 1
ATOM 715 C CA . TYR A 1 85 ? 1.460 -3.216 -13.466 1.00 90.06 85 TYR A CA 1
ATOM 716 C C . TYR A 1 85 ? 1.622 -2.905 -11.971 1.00 90.06 85 TYR A C 1
ATOM 718 O O . TYR A 1 85 ? 0.698 -3.136 -11.190 1.00 90.06 85 TYR A O 1
ATOM 726 N N . TYR A 1 86 ? 2.770 -2.359 -11.556 1.00 87.88 86 TYR A N 1
ATOM 727 C CA . TYR A 1 86 ? 3.007 -2.031 -10.147 1.00 87.88 86 TYR A CA 1
ATOM 728 C C . TYR A 1 86 ? 2.158 -0.860 -9.657 1.00 87.88 86 TYR A C 1
ATOM 730 O O . TYR A 1 86 ? 1.724 -0.875 -8.506 1.00 87.88 86 TYR A O 1
ATOM 738 N N . LYS A 1 87 ? 1.870 0.115 -10.523 1.00 88.62 87 LYS A N 1
ATOM 739 C CA . LYS A 1 87 ? 0.917 1.187 -10.238 1.00 88.62 87 LYS A CA 1
ATOM 740 C C . LYS A 1 87 ? -0.455 0.600 -9.909 1.00 88.62 87 LYS A C 1
ATOM 742 O O . LYS A 1 87 ? -0.956 0.857 -8.820 1.00 88.62 87 LYS A O 1
ATOM 747 N N . ASN A 1 88 ? -1.003 -0.251 -10.777 1.00 88.56 88 ASN A N 1
ATOM 748 C CA . ASN A 1 88 ? -2.302 -0.895 -10.553 1.00 88.56 88 ASN A CA 1
ATOM 749 C C . ASN A 1 88 ? -2.297 -1.749 -9.274 1.00 88.56 88 ASN A C 1
ATOM 751 O O . ASN A 1 88 ? -3.225 -1.691 -8.478 1.00 88.56 88 ASN A O 1
ATOM 755 N N . LYS A 1 89 ? -1.196 -2.458 -9.005 1.00 88.94 89 LYS A N 1
ATOM 756 C CA . LYS A 1 89 ? -1.005 -3.225 -7.765 1.00 88.94 89 LYS A CA 1
ATOM 757 C C . LYS A 1 89 ? -1.074 -2.362 -6.496 1.00 88.94 89 LYS A C 1
ATOM 759 O O . LYS A 1 89 ? -1.592 -2.829 -5.485 1.00 88.94 89 LYS A O 1
ATOM 764 N N . ILE A 1 90 ? -0.545 -1.133 -6.525 1.00 87.00 90 ILE A N 1
ATOM 765 C CA . ILE A 1 90 ? -0.678 -0.175 -5.413 1.00 87.00 90 ILE A CA 1
ATOM 766 C C . ILE A 1 90 ? -2.147 0.219 -5.239 1.00 87.00 90 ILE A 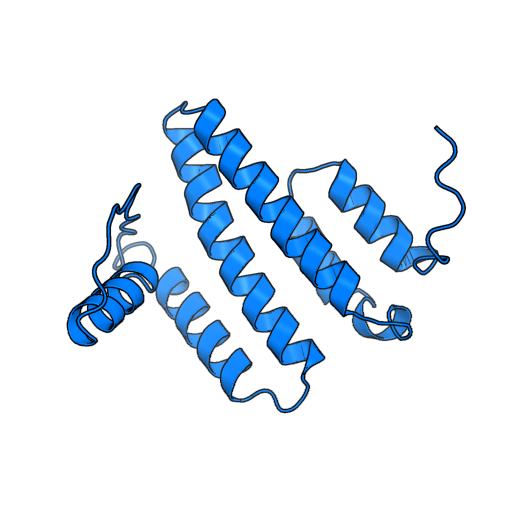C 1
ATOM 768 O O . ILE A 1 90 ? -2.632 0.250 -4.108 1.00 87.00 90 ILE A O 1
ATOM 772 N N . GLU A 1 91 ? -2.849 0.493 -6.343 1.00 86.06 91 GLU A N 1
ATOM 773 C CA . GLU A 1 91 ? -4.277 0.829 -6.320 1.00 86.06 91 GLU A CA 1
ATOM 774 C C . GLU A 1 91 ? -5.110 -0.300 -5.696 1.00 86.06 91 GLU A C 1
ATOM 776 O O . GLU A 1 91 ? -5.914 -0.029 -4.803 1.00 86.06 91 GLU A O 1
ATOM 781 N N . ASP A 1 92 ? -4.858 -1.553 -6.082 1.00 87.44 92 ASP A N 1
ATOM 782 C CA . ASP A 1 92 ? -5.551 -2.733 -5.551 1.00 87.44 92 ASP A CA 1
ATOM 783 C C . ASP A 1 92 ? -5.364 -2.881 -4.035 1.00 87.44 92 ASP A C 1
ATOM 785 O O . ASP A 1 92 ? -6.340 -3.059 -3.307 1.00 87.44 92 ASP A O 1
ATOM 789 N N . CYS A 1 93 ? -4.128 -2.747 -3.533 1.00 86.56 93 CYS A N 1
ATOM 790 C CA . CYS A 1 93 ? -3.838 -2.821 -2.095 1.00 86.56 93 CYS A CA 1
ATOM 791 C C . CYS A 1 93 ? -4.615 -1.758 -1.299 1.00 86.56 93 CYS A C 1
ATOM 793 O O . CYS A 1 93 ? -5.119 -2.025 -0.207 1.00 86.56 93 CYS A O 1
ATOM 795 N N . ILE A 1 94 ? -4.723 -0.541 -1.838 1.00 82.44 94 ILE A N 1
ATOM 796 C CA . ILE A 1 94 ? -5.449 0.555 -1.187 1.00 82.44 94 ILE A CA 1
ATOM 797 C C . ILE A 1 94 ? -6.952 0.313 -1.251 1.00 82.44 94 ILE A C 1
ATOM 799 O O . ILE A 1 94 ? -7.646 0.531 -0.260 1.00 82.44 94 ILE A O 1
ATOM 803 N N . PHE A 1 95 ? -7.463 -0.150 -2.390 1.00 81.31 95 PHE A N 1
ATOM 804 C CA . PHE A 1 95 ? -8.874 -0.480 -2.536 1.00 81.31 95 PHE A CA 1
ATOM 805 C C . PHE A 1 95 ? -9.291 -1.594 -1.568 1.00 81.31 95 PHE A C 1
ATOM 807 O O . PHE A 1 95 ? -10.313 -1.478 -0.884 1.00 81.31 95 PHE A O 1
ATOM 814 N N . GLU A 1 96 ? -8.466 -2.635 -1.441 1.00 83.75 96 GLU A N 1
ATOM 815 C CA . GLU A 1 96 ? -8.648 -3.707 -0.465 1.00 83.75 96 GLU A CA 1
ATOM 816 C C . GLU A 1 96 ? -8.649 -3.150 0.966 1.00 83.75 96 GLU A C 1
ATOM 818 O O . GLU A 1 96 ? -9.557 -3.454 1.740 1.00 83.75 96 GLU A O 1
ATOM 823 N N . PHE A 1 97 ? -7.697 -2.278 1.314 1.00 82.19 97 PHE A N 1
ATOM 824 C CA . PHE A 1 97 ? -7.664 -1.622 2.624 1.00 82.19 97 PHE A CA 1
ATOM 825 C C . PHE A 1 97 ? -8.931 -0.808 2.905 1.00 82.19 97 PHE A C 1
ATOM 827 O O . PHE A 1 97 ? -9.572 -0.999 3.936 1.00 82.19 97 PHE A O 1
ATOM 834 N N . LEU A 1 98 ? -9.331 0.071 1.983 1.00 78.12 98 LEU A N 1
ATOM 835 C CA . LEU A 1 98 ? -10.518 0.917 2.137 1.00 78.12 98 LEU A CA 1
ATOM 836 C C . LEU A 1 98 ? -11.803 0.087 2.278 1.00 78.12 98 LEU A C 1
ATOM 838 O O . LEU A 1 98 ? -12.712 0.481 3.015 1.00 78.12 98 LEU A O 1
ATOM 842 N N . SER A 1 99 ? -11.857 -1.075 1.623 1.00 76.62 99 SER A N 1
ATOM 843 C CA . SER A 1 99 ? -12.961 -2.032 1.747 1.00 76.62 99 SER A CA 1
ATOM 844 C C . SER A 1 99 ? -13.016 -2.680 3.136 1.00 76.62 99 SER A C 1
ATOM 846 O O . SER A 1 99 ? -14.103 -2.865 3.680 1.00 76.62 99 SER A O 1
ATOM 848 N N . HIS A 1 100 ? -11.862 -2.961 3.751 1.00 73.00 100 HIS A N 1
ATOM 849 C CA . HIS A 1 100 ? -11.770 -3.555 5.092 1.00 73.00 100 HIS A CA 1
ATOM 850 C C . HIS A 1 100 ? -12.081 -2.578 6.239 1.00 73.00 100 HIS A C 1
ATOM 852 O O . HIS A 1 100 ? -12.403 -3.017 7.341 1.00 73.00 100 HIS A O 1
ATOM 858 N N . MET A 1 101 ? -12.023 -1.264 6.009 1.00 69.94 101 MET A N 1
ATOM 859 C CA . MET A 1 101 ? -12.144 -0.248 7.068 1.00 69.94 101 MET A CA 1
ATOM 860 C C . MET A 1 101 ? -13.569 -0.034 7.642 1.00 69.94 101 MET A C 1
ATOM 862 O O . MET A 1 101 ? -13.747 0.832 8.495 1.00 69.94 101 MET A O 1
ATOM 866 N N . GLY A 1 102 ? -14.579 -0.831 7.259 1.00 61.12 102 GLY A N 1
ATOM 867 C CA . GLY A 1 102 ? -15.891 -0.885 7.940 1.00 61.12 102 GLY A CA 1
ATOM 868 C C . GLY A 1 102 ? -16.721 0.415 7.919 1.00 61.12 102 GLY A C 1
ATOM 869 O O . GLY A 1 102 ? -16.523 1.265 7.060 1.00 61.12 102 GLY A O 1
ATOM 870 N N . GLY A 1 103 ? -17.708 0.558 8.816 1.00 55.78 103 GLY A N 1
ATOM 871 C CA . GLY A 1 103 ? -18.597 1.736 8.902 1.00 55.78 103 GLY A CA 1
ATOM 872 C C . GLY A 1 103 ? -17.996 2.946 9.636 1.00 55.78 103 GLY A C 1
ATOM 873 O O . GLY A 1 103 ? -18.271 4.085 9.265 1.00 55.78 103 GLY A O 1
ATOM 874 N N . ASP A 1 104 ? -17.084 2.722 10.588 1.00 59.75 104 ASP A N 1
ATOM 875 C CA . ASP A 1 104 ? -16.432 3.774 11.399 1.00 59.75 104 ASP A CA 1
ATOM 876 C C . ASP A 1 104 ? -15.244 4.443 10.677 1.00 59.75 104 ASP A C 1
ATOM 878 O O . ASP A 1 104 ? -14.212 4.776 11.265 1.00 59.75 104 ASP A O 1
ATOM 882 N N . LYS A 1 105 ? -15.380 4.625 9.362 1.00 65.81 105 LYS A N 1
ATOM 883 C CA . LYS A 1 105 ? -14.350 5.148 8.452 1.00 65.81 105 LYS A CA 1
ATOM 884 C C . LYS A 1 105 ? -13.867 6.545 8.832 1.00 65.81 105 LYS A C 1
ATOM 886 O O . LYS A 1 105 ? -12.693 6.853 8.649 1.00 65.81 105 LYS A O 1
ATOM 891 N N . LYS A 1 106 ? -14.756 7.392 9.353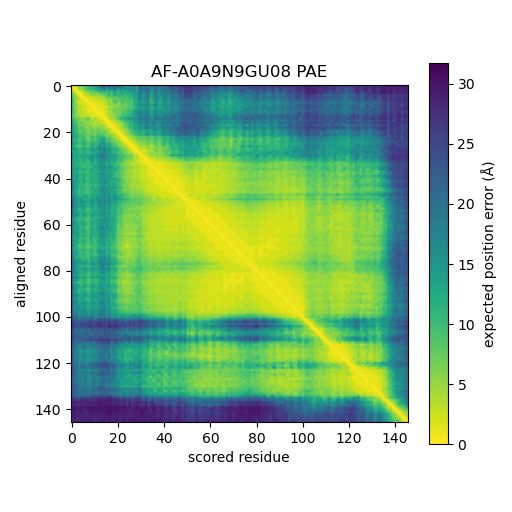 1.00 61.12 106 LYS A N 1
ATOM 892 C CA . LYS A 1 106 ? -14.512 8.836 9.485 1.00 61.12 106 LYS A CA 1
ATOM 893 C C . LYS A 1 106 ? -13.376 9.169 10.458 1.00 61.12 106 LYS A C 1
ATOM 895 O O . LYS A 1 106 ? -12.543 10.003 10.133 1.00 61.12 106 LYS A O 1
ATOM 900 N N . GLU A 1 107 ? -13.309 8.489 11.603 1.00 63.72 107 GLU A N 1
ATOM 901 C CA . GLU A 1 107 ? -12.323 8.767 12.664 1.00 63.72 107 GLU A CA 1
ATOM 902 C C . GLU A 1 107 ? -10.954 8.107 12.410 1.00 63.72 107 GLU A C 1
ATOM 904 O O . GLU A 1 107 ? -9.903 8.597 12.821 1.00 63.72 107 GLU A O 1
ATOM 909 N N . TRP A 1 108 ? -10.920 7.007 11.661 1.00 66.25 108 TRP A N 1
ATOM 910 C CA . TRP A 1 108 ? -9.654 6.370 11.293 1.00 66.25 108 TRP A CA 1
ATOM 911 C C . TRP A 1 108 ? -9.004 7.005 10.062 1.00 66.25 108 TRP A C 1
ATOM 913 O O . TRP A 1 108 ? -7.779 7.096 9.961 1.00 66.25 108 TRP A O 1
ATOM 923 N N . LEU A 1 109 ? -9.825 7.482 9.126 1.00 66.88 109 LEU A N 1
ATOM 924 C CA . LEU A 1 109 ? -9.354 8.218 7.960 1.00 66.88 109 LEU A CA 1
ATOM 925 C C . LEU A 1 109 ? -9.018 9.677 8.283 1.00 66.88 109 LEU A C 1
ATOM 927 O O . LEU A 1 109 ? -8.449 10.352 7.424 1.00 66.88 109 LEU A O 1
ATOM 931 N N . THR A 1 110 ? -9.307 10.176 9.495 1.00 61.09 110 THR A N 1
ATOM 932 C CA . THR A 1 110 ? -9.022 11.572 9.841 1.00 61.09 110 THR A CA 1
ATOM 933 C C . THR A 1 110 ? -7.530 11.895 9.742 1.00 61.09 110 THR A C 1
ATOM 935 O O . THR A 1 110 ? -6.706 11.590 10.604 1.00 61.09 110 THR A O 1
ATOM 938 N N . ARG A 1 111 ? -7.216 12.580 8.641 1.00 61.00 111 ARG A N 1
ATOM 939 C CA . ARG A 1 111 ? -6.016 13.344 8.281 1.00 61.00 111 ARG A CA 1
ATOM 940 C C . ARG A 1 111 ? -4.685 12.603 8.225 1.00 61.00 111 ARG A C 1
ATOM 942 O O . ARG A 1 111 ? -3.961 12.828 7.264 1.00 61.00 111 ARG A O 1
ATOM 949 N N . ARG A 1 112 ? -4.302 11.756 9.187 1.00 63.59 112 ARG A N 1
ATOM 950 C CA . ARG A 1 112 ? -2.934 11.194 9.211 1.00 63.59 112 ARG A CA 1
ATOM 951 C C . ARG A 1 112 ? -2.746 10.088 8.171 1.00 63.59 112 ARG A C 1
ATOM 953 O O . ARG A 1 112 ? -1.855 10.203 7.337 1.00 63.59 112 ARG A O 1
ATOM 960 N N . VAL A 1 113 ? -3.625 9.082 8.170 1.00 70.69 113 VAL A N 1
ATOM 961 C CA . VAL A 1 113 ? -3.590 7.956 7.216 1.00 70.69 113 VAL A CA 1
ATOM 962 C C . VAL A 1 113 ? -3.802 8.448 5.785 1.00 70.69 113 VAL A C 1
ATOM 964 O O . VAL A 1 113 ? -3.000 8.143 4.905 1.00 70.69 113 VAL A O 1
ATOM 967 N N . VAL A 1 114 ? -4.824 9.280 5.556 1.00 71.94 114 VAL A N 1
ATOM 968 C CA . VAL A 1 114 ? -5.129 9.827 4.224 1.00 71.94 114 VAL A CA 1
ATOM 969 C C . VAL A 1 114 ? -3.994 10.705 3.701 1.00 71.94 114 VAL A C 1
ATOM 971 O O . VAL A 1 114 ? -3.575 10.526 2.560 1.00 71.94 114 VAL A O 1
ATOM 974 N N . ARG A 1 115 ? -3.429 11.607 4.517 1.00 72.50 115 ARG A N 1
ATOM 975 C CA . ARG A 1 115 ? -2.294 12.444 4.095 1.00 72.50 115 ARG A CA 1
ATOM 976 C C . ARG A 1 115 ? -1.085 11.601 3.705 1.00 72.50 115 ARG A C 1
ATOM 978 O O . ARG A 1 115 ? -0.463 11.884 2.684 1.00 72.50 115 ARG A O 1
ATOM 985 N N . THR A 1 116 ? -0.763 10.574 4.489 1.00 73.88 116 THR A N 1
ATOM 986 C CA . THR A 1 116 ? 0.341 9.665 4.173 1.00 73.88 116 THR A CA 1
ATOM 987 C C . THR A 1 116 ? 0.061 8.879 2.892 1.00 73.88 116 THR A C 1
ATOM 989 O O . THR A 1 116 ? 0.933 8.815 2.033 1.00 73.88 116 THR A O 1
ATOM 992 N N . LEU A 1 117 ? -1.155 8.363 2.692 1.00 77.12 117 LEU A N 1
ATOM 993 C CA . LEU A 1 117 ? -1.525 7.681 1.448 1.00 77.12 117 LEU A CA 1
ATOM 994 C C . LEU A 1 117 ? -1.433 8.618 0.233 1.00 77.12 117 LEU A C 1
ATOM 996 O O . LEU A 1 117 ? -0.790 8.264 -0.754 1.00 77.12 117 LEU A O 1
ATOM 1000 N N . ARG A 1 118 ? -1.965 9.845 0.320 1.00 77.44 118 ARG A N 1
ATOM 1001 C CA . ARG A 1 118 ? -1.878 10.855 -0.753 1.00 77.44 118 ARG A CA 1
ATOM 1002 C C . ARG A 1 118 ? -0.433 11.168 -1.156 1.00 77.44 118 ARG A C 1
ATOM 1004 O O . ARG A 1 118 ? -0.164 11.321 -2.338 1.00 77.44 118 ARG A O 1
ATOM 1011 N N . GLN A 1 119 ? 0.504 11.225 -0.206 1.00 74.88 119 GLN A N 1
ATOM 1012 C CA . GLN A 1 119 ? 1.929 11.454 -0.504 1.00 74.88 119 GLN A CA 1
ATOM 1013 C C . GLN A 1 119 ? 2.582 10.301 -1.275 1.00 74.88 119 GLN A C 1
ATOM 1015 O O . GLN A 1 119 ? 3.594 10.487 -1.955 1.00 74.88 119 GLN A O 1
ATOM 1020 N N . VAL A 1 120 ? 2.045 9.092 -1.141 1.00 70.00 120 VAL A N 1
ATOM 1021 C CA . VAL A 1 120 ? 2.657 7.893 -1.709 1.00 70.00 120 VAL A CA 1
ATOM 1022 C C . VAL A 1 120 ? 2.070 7.559 -3.086 1.00 70.00 120 VAL A C 1
ATOM 1024 O O . VAL A 1 120 ? 2.781 6.965 -3.899 1.00 70.00 120 VAL A O 1
ATOM 1027 N N . ILE A 1 121 ? 0.842 8.003 -3.373 1.00 73.44 121 ILE A N 1
ATOM 1028 C CA . ILE A 1 121 ? 0.039 7.646 -4.552 1.00 73.44 121 ILE A CA 1
ATOM 1029 C C . ILE A 1 121 ? 0.236 8.618 -5.723 1.00 73.44 121 ILE A C 1
ATOM 1031 O O . ILE A 1 121 ? 0.352 9.824 -5.542 1.00 73.44 121 ILE A O 1
ATOM 1035 N N . THR A 1 122 ? 0.200 8.083 -6.946 1.00 70.00 122 THR A N 1
ATOM 1036 C CA . THR A 1 122 ? 0.293 8.842 -8.208 1.00 70.00 122 THR A CA 1
ATOM 1037 C C . THR A 1 122 ? -0.974 8.755 -9.072 1.00 70.00 122 THR A C 1
ATOM 1039 O O . THR A 1 122 ? -1.001 9.268 -10.188 1.00 70.00 122 THR A O 1
ATOM 1042 N N . SER A 1 123 ? -2.022 8.083 -8.584 1.00 76.19 123 SER A N 1
ATOM 1043 C CA . SER A 1 123 ? -3.260 7.822 -9.323 1.00 76.19 123 SER A CA 1
ATOM 1044 C C . SER A 1 123 ? -4.394 8.754 -8.916 1.00 76.19 123 SER A C 1
ATOM 1046 O O . SER A 1 123 ? -4.799 8.760 -7.754 1.00 76.19 123 SER A O 1
ATOM 1048 N N . GLN A 1 124 ? -4.957 9.479 -9.889 1.00 75.44 124 GLN A N 1
ATOM 1049 C CA . GLN A 1 124 ? -6.075 10.397 -9.660 1.00 75.44 124 GLN A CA 1
ATOM 1050 C C . GLN A 1 124 ? -7.315 9.675 -9.117 1.00 75.44 124 GLN A C 1
ATOM 1052 O O . GLN A 1 124 ? -7.896 10.118 -8.137 1.00 75.44 124 GLN A O 1
ATOM 1057 N N . LYS A 1 125 ? -7.643 8.497 -9.657 1.00 75.25 125 LYS A N 1
ATOM 1058 C CA . LYS A 1 125 ? -8.797 7.699 -9.216 1.00 75.25 125 LYS A CA 1
ATOM 1059 C C . LYS A 1 125 ? -8.740 7.368 -7.722 1.00 75.25 125 LYS A C 1
ATOM 1061 O O . LYS A 1 125 ? -9.749 7.429 -7.026 1.00 75.25 125 LYS A O 1
ATOM 1066 N N . VAL A 1 126 ? -7.560 7.011 -7.215 1.00 71.56 126 VAL A N 1
ATOM 1067 C CA . VAL A 1 126 ? -7.390 6.700 -5.789 1.00 71.56 126 VAL A CA 1
ATOM 1068 C C . VAL A 1 126 ? -7.367 7.973 -4.943 1.00 71.56 126 VAL A C 1
ATOM 1070 O O . VAL A 1 126 ? -7.883 7.962 -3.828 1.00 71.56 126 VAL A O 1
ATOM 1073 N N . LEU A 1 127 ? -6.832 9.083 -5.465 1.00 78.12 127 LEU A N 1
ATOM 1074 C CA . LEU A 1 127 ? -6.940 10.387 -4.805 1.00 78.12 127 LEU A CA 1
ATOM 1075 C C . LEU A 1 127 ? -8.403 10.811 -4.636 1.00 78.12 127 LEU A C 1
ATOM 1077 O O . LEU A 1 127 ? -8.755 11.279 -3.556 1.00 78.12 127 LEU A O 1
ATOM 1081 N N . ASP A 1 128 ? -9.246 10.582 -5.644 1.00 80.88 128 ASP A N 1
ATOM 1082 C CA . ASP A 1 128 ? -10.680 10.881 -5.592 1.00 80.88 128 ASP A CA 1
ATOM 1083 C C . ASP A 1 128 ? -11.391 9.996 -4.554 1.00 80.88 128 ASP A C 1
ATOM 1085 O O . ASP A 1 128 ? -12.182 10.486 -3.753 1.00 80.88 128 ASP A O 1
ATOM 1089 N N . LEU A 1 129 ? -11.060 8.699 -4.492 1.00 74.88 129 LEU A N 1
ATOM 1090 C CA . LEU A 1 129 ? -11.598 7.787 -3.473 1.00 74.88 129 LEU A CA 1
ATOM 1091 C C . LEU A 1 129 ? -11.193 8.191 -2.052 1.00 74.88 129 LEU A C 1
ATOM 1093 O O . LEU A 1 129 ? -12.019 8.140 -1.141 1.00 74.88 129 LEU A O 1
ATOM 1097 N N . LEU A 1 130 ? -9.936 8.596 -1.855 1.00 75.81 130 LEU A N 1
ATOM 1098 C CA . LEU A 1 130 ? -9.463 9.109 -0.570 1.00 75.81 130 LEU A CA 1
ATOM 1099 C C . LEU A 1 130 ? -10.163 10.418 -0.199 1.00 75.81 130 LEU A C 1
ATOM 1101 O O . LEU A 1 130 ? -10.489 10.606 0.968 1.00 75.81 130 LEU A O 1
ATOM 1105 N N . ASP A 1 131 ? -10.430 11.285 -1.176 1.00 77.25 131 ASP A N 1
ATOM 1106 C CA . ASP A 1 131 ? -11.156 12.538 -0.971 1.00 77.25 131 ASP A CA 1
ATOM 1107 C C . ASP A 1 131 ? -12.615 12.309 -0.568 1.00 77.25 131 ASP A C 1
ATOM 1109 O O . ASP A 1 131 ? -13.093 12.881 0.412 1.00 77.25 131 ASP A O 1
ATOM 1113 N N . ILE A 1 132 ? -13.301 11.391 -1.253 1.00 74.62 132 ILE A N 1
ATOM 1114 C CA . ILE A 1 132 ? -14.654 10.952 -0.892 1.00 74.62 132 ILE A CA 1
ATOM 1115 C C . ILE A 1 132 ? -14.656 10.377 0.527 1.00 74.62 132 ILE A C 1
ATOM 1117 O O . ILE A 1 132 ? -15.517 10.718 1.342 1.00 74.62 132 ILE A O 1
ATOM 1121 N N . ALA A 1 133 ? -13.679 9.528 0.846 1.00 68.69 133 ALA A N 1
ATOM 1122 C CA . ALA A 1 133 ? -13.595 8.888 2.149 1.00 68.69 133 ALA A CA 1
ATOM 1123 C C . ALA A 1 133 ? -13.275 9.890 3.283 1.00 68.69 133 ALA A C 1
ATOM 1125 O O . ALA A 1 133 ? -13.798 9.734 4.386 1.00 68.69 133 ALA A O 1
ATOM 1126 N N . GLU A 1 134 ? -12.482 10.930 3.005 1.00 69.0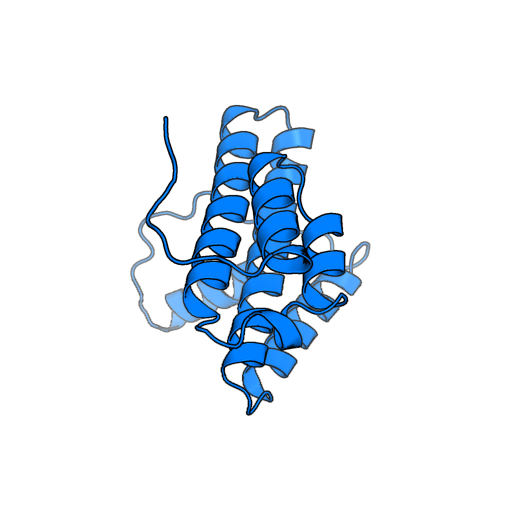0 134 GLU A N 1
ATOM 1127 C CA . GLU A 1 134 ? -12.134 12.018 3.932 1.00 69.00 134 GLU A CA 1
ATOM 1128 C C . GLU A 1 134 ? -13.302 12.992 4.158 1.00 69.00 134 GLU A C 1
ATOM 1130 O O . GLU A 1 134 ? -13.604 13.342 5.301 1.00 69.00 134 GLU A O 1
ATOM 1135 N N . ASN A 1 135 ? -13.984 13.406 3.087 1.00 68.94 135 ASN A N 1
ATOM 1136 C CA . ASN A 1 135 ? -14.942 14.514 3.130 1.00 68.94 135 ASN A CA 1
ATOM 1137 C C . ASN A 1 135 ? -16.404 14.073 3.252 1.00 68.94 135 ASN A C 1
ATOM 1139 O O . ASN A 1 135 ? -17.207 14.780 3.862 1.00 68.94 135 ASN A O 1
ATOM 1143 N N . LYS A 1 136 ? -16.777 12.922 2.685 1.00 61.12 136 LYS A N 1
ATOM 1144 C CA . LYS A 1 136 ? -18.186 12.506 2.583 1.00 61.12 136 LYS A CA 1
ATOM 1145 C C . LYS A 1 136 ? -18.515 11.253 3.388 1.00 61.12 136 LYS A C 1
ATOM 1147 O O . LYS A 1 136 ? -19.675 11.036 3.718 1.00 61.12 136 LYS A O 1
ATOM 1152 N N . GLY A 1 137 ? -17.509 10.473 3.790 1.00 51.78 137 GLY A N 1
ATOM 1153 C CA . GLY A 1 137 ? -17.739 9.082 4.172 1.00 51.78 137 GLY A CA 1
ATOM 1154 C C . GLY A 1 137 ? -18.177 8.296 2.933 1.00 51.78 137 GLY A C 1
ATOM 1155 O O . GLY A 1 137 ? -18.863 8.816 2.060 1.00 51.78 137 GLY A O 1
ATOM 1156 N N . LEU A 1 138 ? -17.734 7.049 2.799 1.00 52.56 138 LEU A N 1
ATOM 1157 C CA . LEU A 1 138 ? -18.204 6.195 1.708 1.00 52.56 138 LEU A CA 1
ATOM 1158 C C . LEU A 1 138 ? -19.693 5.908 1.939 1.00 52.56 138 LEU A C 1
ATOM 1160 O O . LEU A 1 138 ? -20.025 4.946 2.633 1.00 52.56 138 LEU A O 1
ATOM 1164 N N . GLU A 1 139 ? -20.572 6.762 1.411 1.00 44.53 139 GLU A N 1
ATOM 1165 C CA . GLU A 1 139 ? -21.981 6.430 1.257 1.00 44.53 139 GLU A CA 1
ATOM 1166 C C . GLU A 1 139 ? -22.052 5.102 0.498 1.00 44.53 139 GLU A C 1
ATOM 1168 O O . GLU A 1 139 ? -21.292 4.853 -0.442 1.00 44.53 139 GLU A O 1
ATOM 1173 N N . SER A 1 140 ? -22.882 4.207 1.034 1.00 38.28 140 SER A N 1
ATOM 1174 C CA . SER A 1 140 ? -23.059 2.817 0.618 1.00 38.28 140 SER A CA 1
ATOM 1175 C C . SER A 1 140 ? -23.008 2.648 -0.911 1.00 38.28 140 SER A C 1
ATOM 1177 O O . SER A 1 140 ? -23.533 3.507 -1.623 1.00 38.28 140 SER A O 1
ATOM 1179 N N . PRO A 1 141 ? -22.417 1.556 -1.440 1.00 41.16 141 PRO A N 1
ATOM 1180 C CA . PRO A 1 141 ? -22.309 1.316 -2.876 1.00 41.16 141 PRO A CA 1
ATOM 1181 C C . PRO A 1 141 ? -23.703 1.099 -3.481 1.00 41.16 141 PRO A C 1
ATOM 1183 O O . PRO A 1 141 ? -24.191 -0.022 -3.583 1.00 41.16 141 PRO A O 1
ATOM 1186 N N . GLY A 1 142 ? -24.360 2.197 -3.844 1.00 40.47 142 GLY A N 1
ATOM 1187 C CA . GLY A 1 142 ? -25.686 2.210 -4.455 1.00 40.47 142 GLY A CA 1
ATOM 1188 C C . GLY A 1 142 ? -25.834 3.210 -5.598 1.00 40.47 142 GLY A C 1
ATOM 1189 O O . GLY A 1 142 ? -26.789 3.098 -6.354 1.00 40.47 142 GLY A O 1
ATOM 1190 N N . GLN A 1 143 ? -24.902 4.149 -5.784 1.00 40.75 143 GLN A N 1
ATOM 1191 C CA . GLN A 1 143 ? -25.012 5.181 -6.821 1.00 40.75 143 GLN A CA 1
ATOM 1192 C C . GLN A 1 143 ? -23.635 5.585 -7.363 1.00 40.75 143 GLN A C 1
ATOM 1194 O O . GLN A 1 143 ? -23.119 6.667 -7.111 1.00 40.75 143 GLN A O 1
ATOM 1199 N N . LEU A 1 144 ? -23.041 4.692 -8.152 1.00 33.62 144 LEU A N 1
ATOM 1200 C CA . LEU A 1 144 ? -22.184 5.098 -9.265 1.00 33.62 144 LEU A CA 1
ATOM 1201 C C . LEU A 1 144 ? -23.075 5.045 -10.509 1.00 33.62 144 LEU A C 1
ATOM 1203 O O . LEU A 1 144 ? -23.305 3.971 -11.060 1.00 33.62 144 LEU A O 1
ATOM 1207 N N . ILE A 1 145 ? -23.654 6.188 -10.881 1.00 36.50 145 ILE A N 1
ATOM 1208 C CA . ILE A 1 145 ? -24.304 6.342 -12.186 1.00 36.50 145 ILE A CA 1
ATOM 1209 C C . ILE A 1 145 ? -23.175 6.526 -13.205 1.00 36.50 145 ILE A C 1
ATOM 1211 O O . ILE A 1 145 ? -22.332 7.408 -13.033 1.00 36.50 145 ILE A O 1
ATOM 1215 N N . ILE A 1 146 ? -23.148 5.616 -14.181 1.00 44.38 146 ILE A N 1
ATOM 1216 C CA . ILE A 1 146 ? -22.276 5.591 -15.366 1.00 44.38 146 ILE A CA 1
ATOM 1217 C C . ILE A 1 146 ? -22.604 6.778 -16.271 1.00 44.38 146 ILE A C 1
ATOM 1219 O O . ILE A 1 146 ? -23.814 7.065 -16.421 1.00 44.38 146 ILE A O 1
#

Nearest PDB structures (foldseek):
  7zme-assembly1_6  TM=4.040E-01  e=6.789E+00  Thermochaetoides thermophila DSM 1495

Solvent-accessible surface area (backbone atoms only — not comparable to full-atom values): 8619 Å² total; per-residue (Å²): 123,53,72,66,58,50,50,48,51,50,40,51,74,66,70,48,85,81,88,78,84,90,78,83,79,82,73,61,55,87,86,40,51,65,57,60,50,50,52,51,50,34,52,50,50,28,70,69,42,85,46,71,67,58,21,53,46,30,49,44,53,50,52,42,51,55,37,48,53,52,19,53,51,24,51,74,71,67,36,57,72,58,17,52,51,30,49,52,51,41,51,51,54,50,53,54,50,65,67,68,50,66,87,71,37,57,77,65,37,56,62,60,54,48,51,55,48,58,74,74,57,90,50,66,71,59,52,51,50,50,46,41,37,64,78,67,43,78,70,72,100,79,78,86,82,129

Foldseek 3Di:
DPPVVVVVVVCVVVVNPDPDDPDDDDDDCVVCVVNVVLLVVLVVQLVPDPDPLSVLLSVLVNQLVVLLVQLVVCVVVVVVVSNVVSLVVNVVSVVVSQVPCPQVLAVVLADPSLVVSVVSHDDPVVVVVSVCSHPPNPDPPDDPDD

Secondary structure (DSSP, 8-state):
--HHHHHHHHHHHTT--------PPPPPTTT-HHHHHHHHHHHHHHHH--SHHHHHHHHHHHHHHHHHHHHHHHHHTT-HHHHHHHHHHHHHHHHHHHHHT-S-HHHHSTTHHHHHHHHH---HHHHHHHHHHHHT----S-----

Mean predicted aligned error: 11.23 Å

Organism: NCBI:txid1213867